Protein AF-A0A530QT29-F1 (afdb_monomer)

Structure (mmCIF, N/CA/C/O backbone):
data_AF-A0A530QT29-F1
#
_entry.id   AF-A0A530QT29-F1
#
loop_
_atom_site.group_PDB
_atom_site.id
_atom_site.type_symbol
_atom_site.label_atom_id
_atom_site.label_alt_id
_atom_site.label_comp_id
_atom_site.label_asym_id
_atom_site.label_entity_id
_atom_site.label_seq_id
_atom_site.pdbx_PDB_ins_code
_atom_site.Cartn_x
_atom_site.Cartn_y
_atom_site.Cartn_z
_atom_site.occupancy
_atom_site.B_iso_or_equiv
_atom_site.auth_seq_id
_atom_site.auth_comp_id
_atom_site.auth_asym_id
_atom_site.auth_atom_id
_atom_site.pdbx_PDB_model_num
ATOM 1 N N . MET A 1 1 ? -27.965 14.888 24.745 1.00 47.03 1 MET A N 1
ATOM 2 C CA . MET A 1 1 ? -26.907 13.886 24.986 1.00 47.03 1 MET A CA 1
ATOM 3 C C . MET A 1 1 ? -25.803 14.145 23.978 1.00 47.03 1 MET A C 1
ATOM 5 O O . MET A 1 1 ? -26.008 13.867 22.806 1.00 47.03 1 MET A O 1
ATOM 9 N N . GLN A 1 2 ? -24.705 14.776 24.397 1.00 49.69 2 GLN A N 1
ATOM 10 C CA . GLN A 1 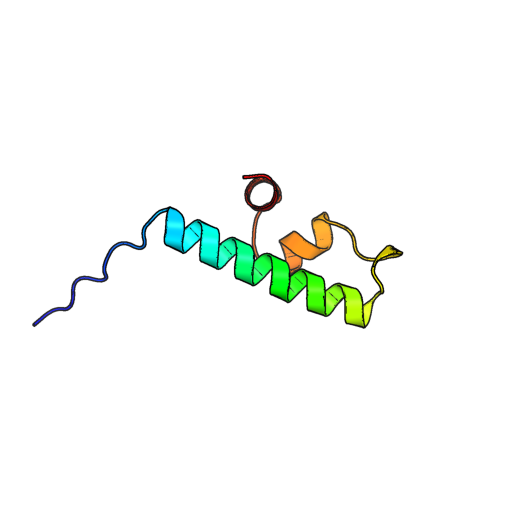2 ? -23.521 14.906 23.545 1.00 49.69 2 GLN A CA 1
ATOM 11 C C . GLN A 1 2 ? -22.916 13.500 23.436 1.00 49.69 2 GLN A C 1
ATOM 13 O O . GLN A 1 2 ? -22.602 12.893 24.458 1.00 49.69 2 GLN A O 1
ATOM 18 N N . GLN A 1 3 ? -22.855 12.937 22.231 1.00 51.50 3 GLN A N 1
ATOM 19 C CA . GLN A 1 3 ? -22.145 11.684 21.997 1.00 51.50 3 GLN A CA 1
ATOM 20 C C . GLN A 1 3 ? -20.656 12.018 21.933 1.00 51.50 3 GLN A C 1
ATOM 22 O O . GLN A 1 3 ? -20.186 12.604 20.962 1.00 51.50 3 GLN A O 1
ATOM 27 N N . GLU A 1 4 ? -19.928 11.693 22.997 1.00 55.16 4 GLU A N 1
ATOM 28 C CA . GLU A 1 4 ? -18.471 11.758 23.009 1.00 55.16 4 GLU A CA 1
ATOM 29 C C . GLU A 1 4 ? -17.953 10.793 21.927 1.00 55.16 4 GLU A C 1
ATOM 31 O O . GLU A 1 4 ? -18.311 9.610 21.970 1.00 55.16 4 GLU A O 1
ATOM 36 N N . PRO A 1 5 ? -17.180 11.243 20.920 1.00 57.59 5 PRO A N 1
ATOM 37 C CA . PRO A 1 5 ? -16.699 10.347 19.881 1.00 57.59 5 PRO A CA 1
ATOM 38 C C . PRO A 1 5 ? -15.798 9.310 20.549 1.00 57.59 5 PRO A C 1
ATOM 40 O O . PRO A 1 5 ? -14.725 9.642 21.059 1.00 57.59 5 PRO A O 1
ATOM 43 N N . ALA A 1 6 ? -16.261 8.059 20.592 1.00 67.81 6 ALA A N 1
ATOM 44 C CA . ALA A 1 6 ? -15.509 6.956 21.166 1.00 67.81 6 ALA A CA 1
ATOM 45 C C . ALA A 1 6 ? -14.119 6.944 20.520 1.00 67.81 6 ALA A C 1
ATOM 47 O O . ALA A 1 6 ? -13.992 6.787 19.303 1.00 67.81 6 ALA A O 1
ATOM 48 N N . ARG A 1 7 ? -13.075 7.189 21.324 1.00 72.19 7 ARG A N 1
ATOM 49 C CA . ARG A 1 7 ? -11.689 7.171 20.848 1.00 72.19 7 ARG A CA 1
ATOM 50 C C . ARG A 1 7 ? -11.450 5.818 20.189 1.00 72.19 7 ARG A C 1
ATOM 52 O O . ARG A 1 7 ? -11.452 4.798 20.873 1.00 72.19 7 ARG A O 1
ATOM 59 N N . ARG A 1 8 ? -11.267 5.824 18.866 1.00 76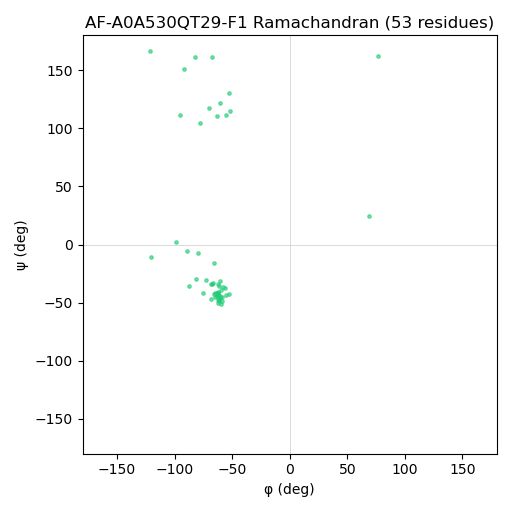.62 8 ARG A N 1
ATOM 60 C CA . ARG A 1 8 ? -10.982 4.618 18.085 1.00 76.62 8 ARG A CA 1
ATOM 61 C C . ARG A 1 8 ? -9.795 3.891 18.707 1.00 76.62 8 ARG A C 1
ATOM 63 O O . ARG A 1 8 ? -8.765 4.516 18.982 1.00 76.62 8 ARG A O 1
ATOM 70 N N . SER A 1 9 ? -9.937 2.590 18.929 1.00 89.75 9 SER A N 1
ATOM 71 C CA . SER A 1 9 ? -8.862 1.801 19.519 1.00 89.75 9 SER A CA 1
ATOM 72 C C . SER A 1 9 ? -7.679 1.691 18.547 1.00 89.75 9 SER A C 1
ATOM 74 O O . SER A 1 9 ? -7.812 1.911 17.340 1.00 89.75 9 SER A O 1
ATOM 76 N N . ASN A 1 10 ? -6.491 1.341 19.051 1.00 88.38 10 ASN A N 1
ATOM 77 C CA . ASN A 1 10 ? -5.346 1.039 18.179 1.00 88.38 10 ASN A CA 1
ATOM 78 C C . ASN A 1 10 ? -5.690 -0.069 17.183 1.00 88.38 10 ASN A C 1
ATOM 80 O O . ASN A 1 10 ? -5.306 0.018 16.023 1.00 88.38 10 ASN A O 1
ATOM 84 N N . ARG A 1 11 ? -6.469 -1.059 17.630 1.00 90.38 11 ARG A N 1
ATOM 85 C CA . ARG A 1 11 ? -6.942 -2.159 16.798 1.00 90.38 11 ARG A CA 1
ATOM 86 C C . ARG A 1 11 ? -7.805 -1.657 15.644 1.00 90.38 11 ARG A C 1
ATOM 88 O O . ARG A 1 11 ? -7.517 -1.996 14.504 1.00 90.38 11 ARG A O 1
ATOM 95 N N . ASP A 1 12 ? -8.779 -0.792 15.918 1.00 92.25 12 ASP A N 1
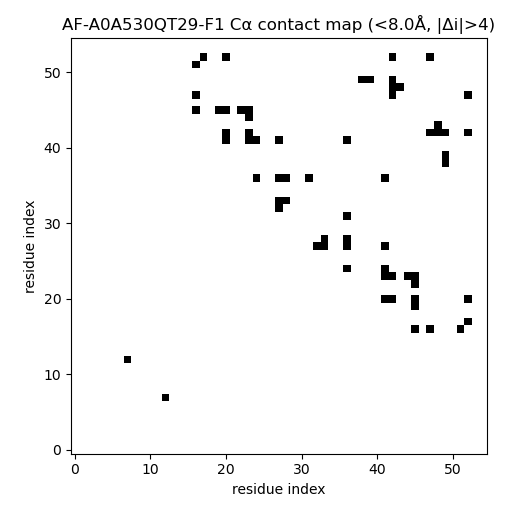ATOM 96 C CA . ASP A 1 12 ? -9.654 -0.242 14.873 1.00 92.25 12 ASP A CA 1
ATOM 97 C C . ASP A 1 12 ? -8.863 0.575 13.843 1.00 92.25 12 ASP A C 1
ATOM 99 O O . ASP A 1 12 ? -9.205 0.597 12.662 1.00 92.25 12 ASP A O 1
ATOM 103 N N . ARG A 1 13 ? -7.800 1.265 14.285 1.00 90.50 13 ARG A N 1
ATOM 104 C CA . ARG A 1 13 ? -6.893 1.995 13.388 1.00 90.50 13 ARG A CA 1
ATOM 105 C C . ARG A 1 13 ? -6.084 1.043 12.512 1.00 90.50 13 ARG A C 1
ATOM 107 O O . ARG A 1 13 ? -6.027 1.260 11.308 1.00 90.50 13 ARG A O 1
ATOM 114 N N . SER A 1 14 ? -5.502 -0.010 13.085 1.00 92.62 14 SER A N 1
ATOM 115 C CA . SER A 1 14 ? -4.769 -1.030 12.323 1.00 92.62 14 SER A CA 1
ATOM 116 C C . SER A 1 14 ? -5.672 -1.758 11.323 1.00 92.62 14 SER A C 1
ATOM 118 O O . SER A 1 14 ? -5.270 -1.982 10.183 1.00 92.62 14 SER A O 1
ATOM 120 N N . GLU A 1 15 ? -6.904 -2.089 11.715 1.00 94.62 15 GLU A N 1
ATOM 121 C CA . GLU A 1 15 ? -7.887 -2.720 10.829 1.00 94.62 15 GLU A CA 1
ATOM 122 C C . GLU A 1 15 ? -8.289 -1.791 9.673 1.00 94.62 15 GLU A C 1
ATOM 124 O O . GLU A 1 15 ? -8.332 -2.240 8.527 1.00 94.62 15 GLU A O 1
ATOM 129 N N . ALA A 1 16 ? -8.502 -0.496 9.940 1.00 95.06 16 ALA A N 1
ATOM 130 C CA . ALA A 1 16 ? -8.774 0.497 8.899 1.00 95.06 16 ALA A CA 1
ATOM 131 C C . ALA A 1 16 ? -7.599 0.632 7.915 1.00 95.06 16 ALA A C 1
ATOM 133 O O . ALA A 1 16 ? -7.788 0.454 6.715 1.00 95.06 16 ALA A O 1
ATOM 134 N N . THR A 1 17 ? -6.375 0.816 8.421 1.00 95.94 17 THR A N 1
ATOM 135 C CA . THR A 1 17 ? -5.159 0.880 7.593 1.00 95.94 17 THR A CA 1
ATOM 136 C C . THR A 1 17 ? -5.006 -0.361 6.713 1.00 95.94 17 THR A C 1
ATOM 138 O O . THR A 1 17 ? -4.696 -0.261 5.526 1.00 95.94 17 THR A O 1
ATOM 141 N N . ARG A 1 18 ? -5.249 -1.553 7.270 1.00 96.44 18 ARG A N 1
ATOM 142 C CA . ARG A 1 18 ? -5.192 -2.808 6.513 1.00 96.44 18 ARG A CA 1
ATOM 143 C C . ARG A 1 18 ? -6.236 -2.845 5.398 1.00 96.44 18 ARG A C 1
ATOM 145 O O . ARG A 1 18 ? -5.921 -3.302 4.299 1.00 96.44 18 ARG A O 1
ATOM 152 N N . ALA A 1 19 ? -7.458 -2.393 5.670 1.00 97.69 19 ALA A N 1
ATOM 153 C CA . ALA A 1 19 ? -8.513 -2.329 4.664 1.00 97.69 19 ALA A CA 1
ATOM 154 C C . ALA A 1 19 ? -8.135 -1.379 3.514 1.00 97.69 19 ALA A C 1
ATOM 156 O O . ALA A 1 19 ? -8.267 -1.764 2.349 1.00 97.69 19 ALA A O 1
ATOM 157 N N . ASP A 1 20 ? -7.586 -0.205 3.834 1.00 97.88 20 ASP A N 1
ATOM 158 C CA . ASP A 1 20 ? -7.158 0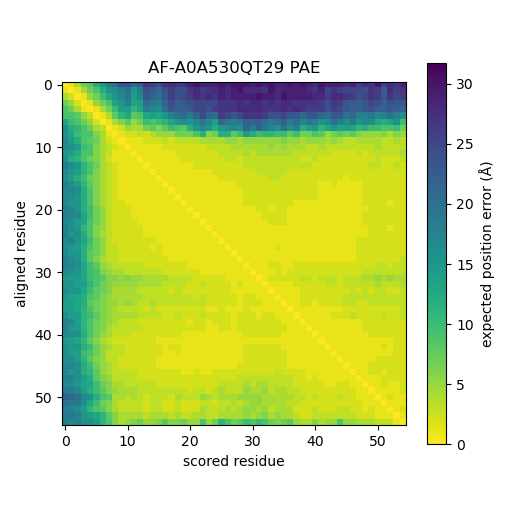.795 2.849 1.00 97.88 20 ASP A CA 1
ATOM 159 C C . ASP A 1 20 ? -6.022 0.266 1.959 1.00 97.88 20 ASP A C 1
ATOM 161 O O . ASP A 1 20 ? -6.079 0.368 0.731 1.00 97.88 20 ASP A O 1
ATOM 165 N N . LEU A 1 21 ? -5.029 -0.397 2.561 1.00 98.06 21 LEU A N 1
ATOM 166 C CA . LEU A 1 21 ? -3.927 -1.042 1.840 1.00 98.06 21 LEU A CA 1
ATOM 167 C C . LEU A 1 21 ? -4.417 -2.130 0.876 1.00 98.06 21 LEU A C 1
ATOM 169 O O . LEU A 1 21 ? -3.972 -2.186 -0.271 1.00 98.06 21 LEU A O 1
ATOM 173 N N . ILE A 1 22 ? -5.346 -2.986 1.315 1.00 98.06 22 ILE A N 1
ATOM 174 C CA . ILE A 1 22 ? -5.915 -4.046 0.470 1.00 98.06 22 ILE A CA 1
ATOM 175 C C . ILE A 1 22 ? -6.724 -3.440 -0.681 1.00 98.06 22 ILE A C 1
ATOM 177 O O . ILE A 1 22 ? -6.616 -3.910 -1.815 1.00 98.06 22 ILE A O 1
ATOM 181 N N . ALA A 1 23 ? -7.526 -2.408 -0.415 1.00 98.56 23 ALA A N 1
ATOM 182 C CA . ALA A 1 23 ? -8.312 -1.735 -1.444 1.00 98.56 23 ALA A CA 1
ATOM 183 C C . ALA A 1 23 ? -7.411 -1.098 -2.516 1.00 98.56 23 ALA A C 1
ATOM 185 O O . ALA A 1 23 ? -7.624 -1.330 -3.710 1.00 98.56 23 ALA A O 1
ATOM 186 N N . ALA A 1 24 ? -6.369 -0.374 -2.097 1.00 98.4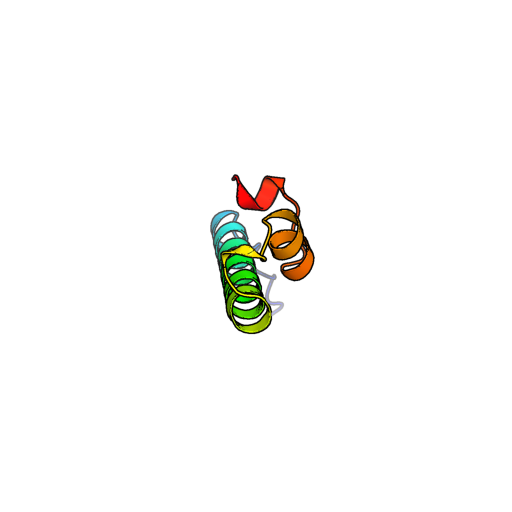4 24 ALA A N 1
ATOM 187 C CA . ALA A 1 24 ? -5.391 0.235 -2.994 1.00 98.44 24 ALA A CA 1
ATOM 188 C C . ALA A 1 24 ? -4.631 -0.813 -3.820 1.00 98.44 24 ALA A C 1
ATOM 190 O O . ALA A 1 24 ? -4.555 -0.697 -5.044 1.00 98.44 24 ALA A O 1
ATOM 191 N N . ALA A 1 25 ? -4.132 -1.872 -3.174 1.00 98.19 25 ALA A N 1
ATOM 192 C CA . ALA A 1 25 ? -3.413 -2.948 -3.852 1.00 98.19 25 ALA A CA 1
ATOM 193 C C . ALA A 1 25 ? -4.289 -3.646 -4.900 1.00 98.19 25 ALA A C 1
ATOM 195 O O . ALA A 1 25 ? -3.857 -3.829 -6.034 1.00 98.19 25 ALA A O 1
ATOM 196 N N . ARG A 1 26 ? -5.544 -3.980 -4.561 1.00 98.44 26 ARG A N 1
ATOM 197 C CA . ARG A 1 26 ? -6.479 -4.615 -5.507 1.00 98.44 26 ARG A CA 1
ATOM 198 C C . ARG A 1 26 ? -6.704 -3.756 -6.746 1.00 98.44 26 ARG A C 1
ATOM 200 O O . ARG A 1 26 ? -6.652 -4.292 -7.848 1.00 98.44 26 ARG A O 1
ATOM 207 N N . LYS A 1 27 ? -6.920 -2.450 -6.568 1.00 98.50 27 LYS A N 1
ATOM 208 C CA . LYS A 1 27 ? -7.089 -1.508 -7.680 1.00 98.50 27 LYS A CA 1
ATOM 209 C C . LYS A 1 27 ? -5.847 -1.485 -8.578 1.00 98.50 27 LYS A C 1
ATOM 211 O O . LYS A 1 27 ? -5.957 -1.698 -9.784 1.00 98.50 27 LYS A O 1
ATOM 216 N N . LEU A 1 28 ? -4.667 -1.304 -7.989 1.00 98.50 28 LEU A N 1
ATOM 217 C CA . LEU A 1 28 ? -3.415 -1.229 -8.744 1.00 98.50 28 LEU A CA 1
ATOM 218 C C . LEU A 1 28 ? -3.103 -2.539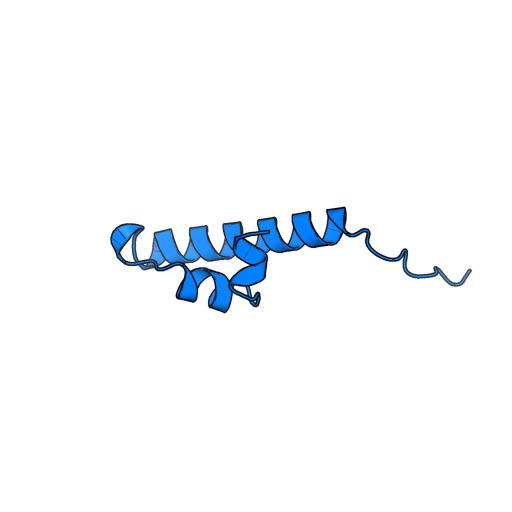 -9.474 1.00 98.50 28 LEU A C 1
ATOM 220 O O . LEU A 1 28 ? -2.760 -2.511 -10.651 1.00 98.50 28 LEU A O 1
ATOM 224 N N . PHE A 1 29 ? -3.324 -3.691 -8.838 1.00 98.31 29 PHE A N 1
ATOM 225 C CA . PHE A 1 29 ? -3.133 -4.985 -9.492 1.00 98.31 29 PHE A CA 1
ATOM 226 C C . PHE A 1 29 ? -4.057 -5.177 -10.696 1.00 98.31 29 PHE A C 1
ATOM 228 O O . PHE A 1 29 ? -3.626 -5.762 -11.688 1.00 98.31 29 PHE A O 1
ATOM 235 N N . THR A 1 30 ? -5.297 -4.679 -10.646 1.00 98.19 30 THR A N 1
ATOM 236 C CA . THR A 1 30 ? -6.203 -4.734 -11.806 1.00 98.19 30 THR A CA 1
ATOM 237 C C . THR A 1 30 ? -5.817 -3.765 -12.922 1.00 98.19 30 THR A C 1
ATOM 239 O O . THR A 1 30 ? -6.061 -4.067 -14.085 1.00 98.19 30 THR A O 1
ATOM 242 N N . GLU A 1 31 ? -5.210 -2.625 -12.591 1.00 97.81 31 GLU A N 1
ATOM 243 C CA . GLU A 1 31 ? -4.855 -1.582 -13.564 1.00 97.81 31 GLU A CA 1
ATOM 244 C C . GLU A 1 31 ? -3.479 -1.810 -14.208 1.00 97.81 31 GLU A C 1
ATOM 246 O O . GLU A 1 31 ? -3.294 -1.518 -15.387 1.00 97.81 31 GLU A O 1
ATOM 251 N N . LYS A 1 32 ? -2.514 -2.332 -13.443 1.00 96.69 32 LYS A N 1
ATOM 252 C CA . LYS A 1 32 ? -1.098 -2.422 -13.833 1.00 96.69 32 LYS A CA 1
ATOM 253 C C . LYS A 1 32 ? -0.536 -3.837 -13.872 1.00 96.69 32 LYS A C 1
ATOM 255 O O . LYS A 1 32 ? 0.546 -4.025 -14.413 1.00 96.69 32 LYS A O 1
ATOM 260 N N . SER A 1 33 ? -1.265 -4.832 -13.364 1.00 96.75 33 SER A N 1
ATOM 261 C CA . SER A 1 33 ? -0.778 -6.176 -13.015 1.00 96.75 33 SER A CA 1
ATOM 262 C C . SER A 1 33 ? 0.022 -6.236 -11.710 1.00 96.75 33 SER A C 1
ATOM 264 O O . SER A 1 33 ? 0.514 -5.235 -11.189 1.00 96.75 33 SER A O 1
ATOM 266 N N . TYR A 1 34 ? 0.156 -7.452 -11.179 1.00 95.94 34 TYR A N 1
ATOM 267 C CA . TYR A 1 34 ? 0.927 -7.719 -9.968 1.00 95.94 34 TYR A CA 1
ATOM 268 C C . TYR A 1 34 ? 2.416 -7.379 -10.124 1.00 95.94 34 TYR A C 1
ATOM 270 O O . TYR A 1 34 ? 2.996 -6.791 -9.219 1.00 95.94 34 TYR A O 1
ATOM 278 N N . ALA A 1 35 ? 3.025 -7.720 -11.266 1.00 97.44 35 ALA A N 1
ATOM 279 C CA . ALA A 1 35 ? 4.467 -7.566 -11.474 1.00 97.44 35 ALA A CA 1
ATOM 280 C C . ALA A 1 35 ? 4.908 -6.095 -11.532 1.00 97.44 35 ALA A C 1
ATOM 282 O O . ALA A 1 35 ? 5.981 -5.756 -11.041 1.00 97.44 35 ALA A O 1
ATOM 283 N N . GLU A 1 36 ? 4.055 -5.223 -12.070 1.00 97.12 36 GLU A N 1
ATOM 284 C CA . GLU A 1 36 ? 4.342 -3.790 -12.211 1.00 97.12 36 GLU A CA 1
ATOM 285 C C . GLU A 1 36 ? 3.922 -2.965 -10.986 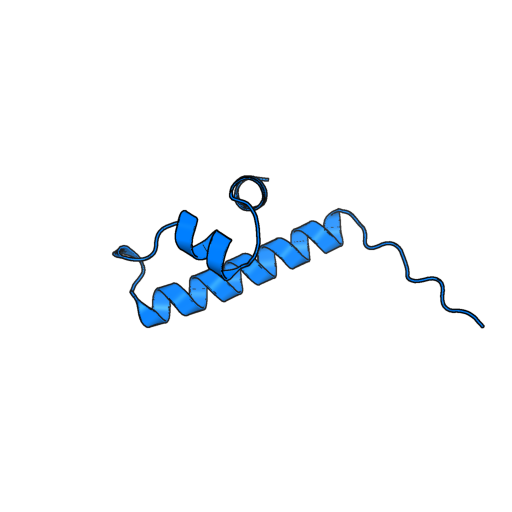1.00 97.12 36 GLU A C 1
ATOM 287 O O . GLU A 1 36 ? 4.177 -1.763 -10.925 1.00 97.12 36 GLU A O 1
ATOM 292 N N . THR A 1 37 ? 3.257 -3.578 -10.001 1.00 97.75 37 THR A N 1
ATOM 293 C CA . THR A 1 37 ? 2.766 -2.862 -8.820 1.00 97.75 37 THR A CA 1
ATOM 294 C C . THR A 1 37 ? 3.762 -2.973 -7.672 1.00 97.75 37 THR A C 1
ATOM 296 O O . THR A 1 37 ? 3.932 -4.027 -7.059 1.00 97.75 37 THR A O 1
ATOM 299 N N . GLY A 1 38 ? 4.391 -1.849 -7.332 1.00 96.88 38 GLY A N 1
ATOM 300 C CA . GLY A 1 38 ? 5.344 -1.766 -6.230 1.00 96.88 38 GLY A CA 1
ATOM 301 C C . GLY A 1 38 ? 4.711 -1.375 -4.894 1.00 96.88 38 GLY A C 1
ATOM 302 O O . GLY A 1 38 ? 3.773 -0.582 -4.815 1.00 96.88 38 GLY A O 1
ATOM 303 N N . THR A 1 39 ? 5.318 -1.834 -3.802 1.00 96.56 39 THR A N 1
ATOM 304 C CA . THR A 1 39 ? 4.945 -1.449 -2.434 1.00 96.56 39 THR A CA 1
ATOM 305 C C . THR A 1 39 ? 4.882 0.069 -2.186 1.00 96.56 39 THR A C 1
ATOM 307 O O . THR A 1 39 ? 3.930 0.516 -1.543 1.00 96.56 39 THR A O 1
ATOM 310 N N . PRO A 1 40 ? 5.835 0.897 -2.676 1.00 97.00 40 PRO A N 1
ATOM 311 C CA . PRO A 1 40 ? 5.761 2.350 -2.502 1.00 97.00 40 PRO A CA 1
ATOM 312 C C . PRO A 1 40 ? 4.515 2.977 -3.137 1.00 97.00 40 PRO A C 1
ATOM 314 O O . PRO A 1 40 ? 4.004 3.966 -2.621 1.00 97.00 40 PRO A O 1
ATOM 317 N N . GLU A 1 41 ? 4.021 2.395 -4.228 1.00 97.69 41 GLU A N 1
ATOM 318 C CA . GLU A 1 41 ? 2.833 2.877 -4.927 1.00 97.69 41 GLU A CA 1
ATOM 319 C C . GLU A 1 41 ? 1.554 2.528 -4.162 1.00 97.69 41 GLU A C 1
ATOM 321 O O . GLU A 1 41 ? 0.688 3.383 -3.988 1.00 97.69 41 GLU A O 1
ATOM 326 N N . ILE A 1 42 ? 1.474 1.309 -3.618 1.00 98.00 42 ILE A N 1
ATOM 327 C CA . ILE A 1 42 ? 0.337 0.868 -2.798 1.00 98.00 42 ILE A CA 1
ATOM 328 C C . ILE A 1 42 ? 0.163 1.777 -1.577 1.00 98.00 42 ILE A C 1
ATOM 330 O O . ILE A 1 42 ? -0.944 2.241 -1.313 1.00 98.00 42 ILE A O 1
ATOM 334 N N . VAL A 1 43 ? 1.242 2.063 -0.839 1.00 97.81 43 VAL A N 1
ATOM 335 C CA . VAL A 1 43 ? 1.143 2.898 0.373 1.00 97.81 43 VAL A CA 1
ATOM 336 C C . VAL A 1 43 ? 0.802 4.352 0.043 1.00 97.81 43 VAL A C 1
ATOM 338 O O . VAL A 1 43 ? 0.041 4.975 0.779 1.00 97.81 43 VAL A O 1
ATOM 341 N N . ALA A 1 44 ? 1.289 4.869 -1.092 1.00 98.06 44 ALA A N 1
ATOM 342 C CA . ALA A 1 44 ? 0.922 6.197 -1.576 1.00 98.06 44 ALA A CA 1
ATOM 343 C C . ALA A 1 44 ? -0.568 6.266 -1.946 1.00 98.06 44 ALA A C 1
ATOM 345 O O . ALA A 1 44 ? -1.256 7.199 -1.537 1.00 98.06 44 ALA A O 1
ATOM 346 N N . ALA A 1 45 ? -1.083 5.257 -2.655 1.00 97.94 45 ALA A N 1
ATOM 347 C CA . ALA A 1 45 ? -2.493 5.167 -3.028 1.00 97.94 45 ALA A CA 1
ATOM 348 C C . ALA A 1 45 ? -3.425 4.961 -1.818 1.00 97.94 45 ALA A C 1
ATOM 350 O O . ALA A 1 45 ? -4.543 5.468 -1.819 1.00 97.94 45 ALA A O 1
ATOM 351 N N . ALA A 1 46 ? -2.964 4.254 -0.783 1.00 97.56 46 ALA A N 1
ATOM 352 C CA . ALA A 1 46 ? -3.692 4.071 0.473 1.00 97.56 46 ALA A CA 1
ATOM 353 C C . ALA A 1 46 ? -3.585 5.276 1.431 1.00 97.56 46 ALA A C 1
ATOM 355 O O . ALA A 1 46 ? -4.243 5.286 2.466 1.00 97.56 46 ALA A O 1
ATOM 356 N N . GLY A 1 47 ? -2.759 6.284 1.123 1.00 97.44 47 GLY A N 1
ATOM 357 C CA . GLY A 1 47 ? -2.578 7.462 1.977 1.00 97.44 47 GLY A CA 1
ATOM 358 C C . GLY A 1 47 ? -1.853 7.175 3.297 1.00 97.44 47 GLY A C 1
ATOM 359 O O . GLY A 1 47 ? -2.028 7.908 4.270 1.00 97.44 47 GLY A O 1
ATOM 360 N N . VAL A 1 48 ? -1.037 6.117 3.346 1.00 96.19 48 VAL A N 1
ATOM 361 C CA . VAL A 1 48 ? -0.311 5.695 4.552 1.00 96.19 48 VAL A CA 1
ATOM 362 C C . VAL A 1 48 ? 1.199 5.681 4.330 1.00 96.19 48 VAL A C 1
ATOM 364 O O . VAL A 1 48 ? 1.707 5.772 3.213 1.00 96.19 48 VAL A O 1
ATOM 367 N N . THR A 1 49 ? 1.959 5.584 5.418 1.00 94.94 49 THR A N 1
ATOM 368 C CA . THR A 1 49 ? 3.421 5.494 5.341 1.00 94.94 49 THR A CA 1
ATOM 369 C C . THR A 1 49 ? 3.869 4.063 5.049 1.00 94.94 49 THR A C 1
ATOM 371 O O . THR A 1 49 ? 3.151 3.101 5.312 1.00 94.94 49 THR A O 1
ATOM 374 N N . ARG A 1 50 ? 5.113 3.889 4.580 1.00 93.00 50 ARG A N 1
ATOM 375 C CA . ARG A 1 50 ? 5.711 2.546 4.454 1.00 93.00 50 ARG A CA 1
ATOM 376 C C . ARG A 1 50 ? 5.759 1.803 5.789 1.00 93.00 50 ARG A C 1
ATOM 378 O O . ARG A 1 50 ? 5.556 0.600 5.800 1.00 93.00 50 ARG A O 1
ATOM 385 N N . GLY A 1 51 ? 6.004 2.508 6.897 1.00 92.88 51 GLY A N 1
ATOM 386 C CA . GLY A 1 51 ? 6.010 1.899 8.230 1.00 92.88 51 GLY A CA 1
ATOM 387 C C . GLY A 1 51 ? 4.664 1.261 8.572 1.00 92.88 51 GLY A C 1
ATOM 388 O O . GLY A 1 51 ? 4.633 0.150 9.079 1.00 92.88 51 GLY A O 1
ATOM 389 N N . ALA A 1 52 ? 3.556 1.905 8.195 1.00 90.69 52 ALA A N 1
ATOM 390 C CA . ALA A 1 52 ? 2.208 1.392 8.431 1.00 90.69 52 ALA A CA 1
ATOM 391 C C . ALA A 1 52 ? 1.878 0.095 7.666 1.00 90.69 52 ALA A C 1
ATOM 393 O O . ALA A 1 52 ? 0.911 -0.575 8.001 1.00 90.69 52 ALA A O 1
ATOM 394 N N . LEU A 1 53 ? 2.657 -0.264 6.642 1.00 89.75 53 LEU A N 1
ATOM 395 C CA . LEU A 1 53 ? 2.515 -1.547 5.954 1.00 89.75 53 LEU A CA 1
ATOM 396 C C . LEU A 1 53 ? 3.209 -2.698 6.702 1.00 89.75 53 LEU A C 1
ATOM 398 O O . LEU A 1 53 ? 2.794 -3.848 6.576 1.00 89.75 53 LEU A O 1
ATOM 402 N N . 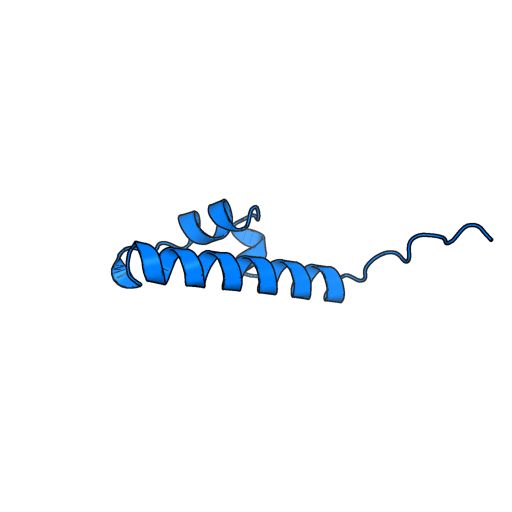TYR A 1 54 ? 4.283 -2.403 7.436 1.00 89.38 54 TYR A N 1
ATOM 403 C CA . TYR A 1 54 ? 5.140 -3.405 8.075 1.00 89.38 54 TYR A CA 1
ATOM 404 C C . TYR A 1 54 ? 4.831 -3.622 9.568 1.00 89.38 54 TYR A C 1
ATOM 406 O O . TYR A 1 54 ? 5.524 -4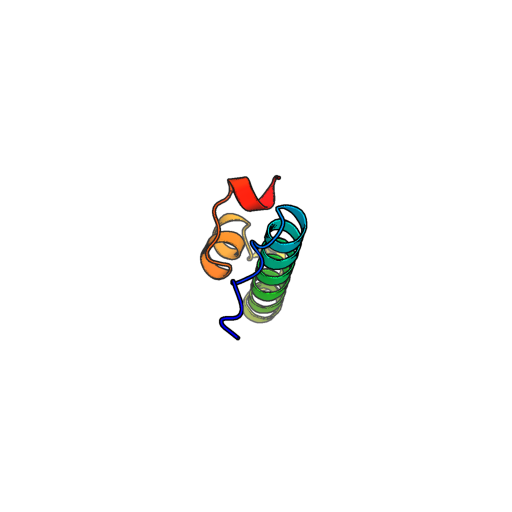.407 10.219 1.00 89.38 54 TYR A O 1
ATOM 414 N N . HIS A 1 55 ? 3.823 -2.935 10.112 1.00 81.69 55 HIS A N 1
ATOM 415 C CA . HIS A 1 55 ? 3.448 -2.928 11.531 1.00 81.69 55 HIS A CA 1
ATOM 416 C C . HIS A 1 55 ? 1.945 -3.149 11.706 1.00 81.69 55 HIS A C 1
ATOM 418 O O . HIS A 1 55 ? 1.574 -3.828 12.688 1.00 81.69 55 HIS A O 1
#

Foldseek 3Di:
DPPDPPDQDPVNVLVLLVVLLVVLQVVCCVVPNPVRDDPVNSCVSSVHDSVSVVD

pLDDT: mean 90.28, std 13.63, range [47.03, 98.56]

Secondary structure (DSSP, 8-state):
---------HHHHHHHHHHHHHHHHHHHHHHH-STT--HHHHHHHTT--HHHHH-

Sequence (55 aa):
MQQEPARRSNRDRSEATRADLIAAARKLFTEKSYAETGTPEIVAAAGVTRGALYH

Radius of gyration: 14.39 Å; Cα contacts (8 Å, |Δi|>4): 33; chains: 1; bounding box: 33×23×39 Å

Solvent-accessible surface area (backbone atoms only — not comparable to full-atom values): 3352 Å² total; per-residue (Å²): 134,87,79,75,79,75,79,76,47,72,64,57,49,53,53,48,53,52,51,38,40,52,53,30,38,54,52,44,33,73,75,57,34,65,91,70,52,50,71,74,56,27,27,58,68,39,76,49,54,73,65,70,74,79,107

Nearest PDB structures (foldseek):
  5wm9-assembly1_A  TM=9.645E-01  e=4.876E-03  Mycobacterium tuberculosis H37Rv
  1ui5-assembly1_A  TM=9.544E-01  e=2.423E-02  Streptomyces coelicolor A3(2)
  3mvp-assembly1_A  TM=8.402E-01  e=5.077E-02  Streptococcus mutans UA159
  2of7-assembly1_A-2  TM=8.864E-01  e=4.674E-01  Streptomyces coelicolor
  3vuq-assembly1_A  TM=9.464E-01  e=1.254E+00  Thermus thermophilus HB8

Mean predicted aligned error: 5.71 Å